Protein AF-A0A847DW32-F1 (afdb_monomer_lite)

Radius of gyration: 27.17 Å; chains: 1; bounding box: 65×36×117 Å

Structure (mmCIF, N/CA/C/O backbone):
data_AF-A0A847DW32-F1
#
_entry.id   AF-A0A847DW32-F1
#
loop_
_atom_site.group_PDB
_atom_site.id
_atom_site.type_symbol
_atom_site.label_atom_id
_atom_site.label_alt_id
_atom_site.label_comp_id
_atom_site.label_asym_id
_atom_site.label_entity_id
_atom_site.label_seq_id
_atom_site.pdbx_PDB_ins_code
_atom_site.Cartn_x
_atom_site.Cartn_y
_atom_site.Cartn_z
_atom_site.occupancy
_atom_site.B_iso_or_equiv
_atom_site.auth_seq_id
_atom_site.auth_comp_id
_atom_site.auth_asym_id
_atom_site.auth_atom_id
_atom_site.pdbx_PDB_model_num
ATOM 1 N N . MET A 1 1 ? -35.081 5.844 69.299 1.00 41.72 1 MET A N 1
ATOM 2 C CA . MET A 1 1 ? -35.587 7.109 68.718 1.00 41.72 1 MET A CA 1
ATOM 3 C C . MET A 1 1 ? -34.880 7.246 67.372 1.00 41.72 1 MET A C 1
ATOM 5 O O . MET A 1 1 ? -33.695 7.508 67.377 1.00 41.72 1 MET A O 1
ATOM 9 N N . LYS A 1 2 ? -35.379 6.613 66.300 1.00 46.06 2 LYS A N 1
ATOM 10 C CA . LYS A 1 2 ? -36.394 7.120 65.349 1.00 46.06 2 LYS A CA 1
ATOM 11 C C . LYS A 1 2 ? -35.970 8.468 64.759 1.00 46.06 2 LYS A C 1
ATOM 13 O O . LYS A 1 2 ? -36.078 9.449 65.488 1.00 46.06 2 LYS A O 1
ATOM 18 N N . SER A 1 3 ? -35.554 8.446 63.485 1.00 43.59 3 SER A N 1
ATOM 19 C CA . SER A 1 3 ? -35.347 9.545 62.507 1.00 43.59 3 SER A CA 1
ATOM 20 C C . SER A 1 3 ? -33.960 9.380 61.848 1.00 43.59 3 SER A C 1
ATOM 22 O O . SER A 1 3 ? -32.977 9.411 62.567 1.00 43.59 3 SER A O 1
ATOM 24 N N . MET A 1 4 ? -33.754 9.167 60.545 1.00 49.00 4 MET A N 1
ATOM 25 C CA . MET A 1 4 ? -34.630 9.228 59.374 1.00 49.00 4 MET A CA 1
ATOM 26 C C . MET A 1 4 ? -34.085 8.323 58.253 1.00 49.00 4 MET A C 1
ATOM 28 O O . MET A 1 4 ? -32.899 8.354 57.939 1.00 49.00 4 MET A O 1
ATOM 32 N N . LEU A 1 5 ? -34.978 7.527 57.666 1.00 49.41 5 LEU A N 1
ATOM 33 C CA . LEU A 1 5 ? -34.872 6.973 56.314 1.00 49.41 5 LEU A CA 1
ATOM 34 C C . LEU A 1 5 ? -35.209 8.061 55.275 1.00 49.41 5 LEU A C 1
ATOM 36 O O . LEU A 1 5 ? -35.828 9.059 55.642 1.00 49.41 5 LEU A O 1
ATOM 40 N N . SER A 1 6 ? -34.952 7.755 53.990 1.00 42.94 6 SER A N 1
ATOM 41 C CA . SER A 1 6 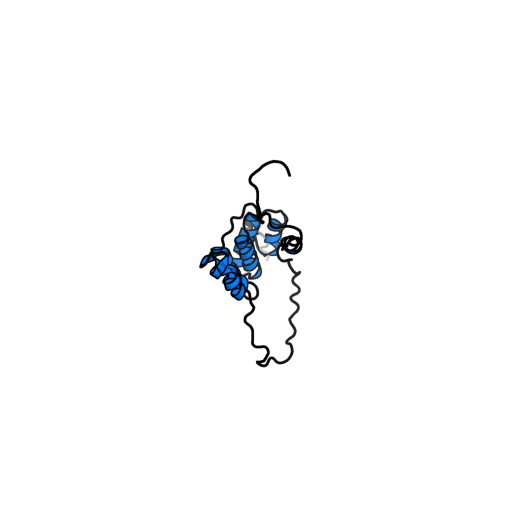? -35.376 8.478 52.765 1.00 42.94 6 SER A CA 1
ATOM 42 C C . SER A 1 6 ? -34.365 9.522 52.267 1.00 42.94 6 SER A C 1
ATOM 44 O O . SER A 1 6 ? -33.865 10.306 53.057 1.00 42.94 6 SER A O 1
ATOM 46 N N . ALA A 1 7 ? -34.017 9.672 50.990 1.00 53.09 7 ALA A N 1
ATOM 47 C CA . ALA A 1 7 ? -34.276 8.972 49.730 1.00 53.09 7 ALA A CA 1
ATOM 48 C C . ALA A 1 7 ? -33.343 9.653 48.698 1.00 53.09 7 ALA A C 1
ATOM 50 O O . ALA A 1 7 ? -33.139 10.861 48.753 1.00 53.09 7 ALA A O 1
ATOM 51 N N . ILE A 1 8 ? -32.575 8.886 47.922 1.00 56.97 8 ILE A N 1
ATOM 52 C CA . ILE A 1 8 ? -32.773 8.687 46.473 1.00 56.97 8 ILE A CA 1
ATOM 53 C C . ILE A 1 8 ? -32.846 9.999 45.676 1.00 56.97 8 ILE A C 1
ATOM 55 O O . ILE A 1 8 ? -33.876 10.654 45.648 1.00 56.97 8 ILE A O 1
ATOM 59 N N . CYS A 1 9 ? -31.752 10.282 44.968 1.00 42.44 9 CYS A N 1
ATOM 60 C CA . CYS A 1 9 ? -31.680 10.867 43.623 1.00 42.44 9 CYS A CA 1
ATOM 61 C C . CYS A 1 9 ? -30.240 10.584 43.161 1.00 42.44 9 CYS A C 1
ATOM 63 O O . CYS A 1 9 ? -29.312 11.309 43.497 1.00 42.44 9 CYS A O 1
ATOM 65 N N . VAL A 1 10 ? -29.935 9.392 42.635 1.00 57.66 10 VAL A N 1
ATOM 66 C CA . VAL A 1 10 ? -29.921 9.153 41.178 1.00 57.66 10 VAL A CA 1
ATOM 67 C C . VAL A 1 10 ? -29.627 10.454 40.425 1.00 57.66 10 VAL A C 1
ATOM 69 O O . VAL A 1 10 ? -30.493 11.032 39.787 1.00 57.66 10 VAL A O 1
ATOM 72 N N . SER A 1 11 ? -28.404 10.952 40.574 1.00 58.94 11 SER A N 1
ATOM 73 C CA . SER A 1 11 ? -27.785 11.861 39.614 1.00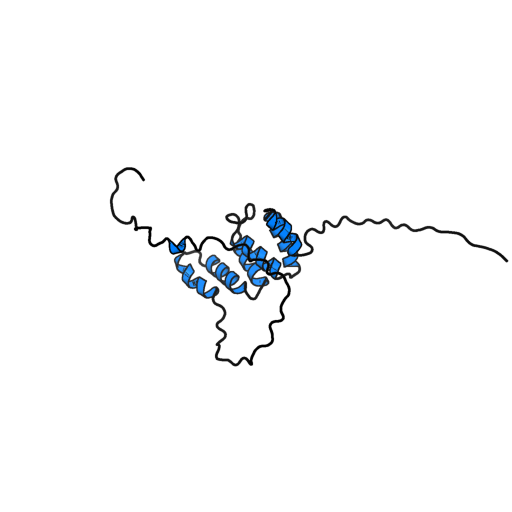 58.94 11 SER A CA 1
ATOM 74 C C . SER A 1 11 ? -27.035 10.942 38.644 1.00 58.94 11 SER A C 1
ATOM 76 O O . SER A 1 11 ? -25.934 10.497 38.943 1.00 58.94 11 SER A O 1
ATOM 78 N N . ALA A 1 12 ? -27.650 10.372 37.602 1.00 56.62 12 ALA A N 1
ATOM 79 C CA . ALA A 1 12 ? -28.307 11.046 36.479 1.00 56.62 12 ALA A CA 1
ATOM 80 C C . ALA A 1 12 ? -27.462 12.188 35.892 1.00 56.62 12 ALA A C 1
ATOM 82 O O . ALA A 1 12 ? -27.992 13.204 35.460 1.00 56.62 12 ALA A O 1
ATOM 83 N N . CYS A 1 13 ? -26.143 11.997 35.815 1.00 49.72 13 CYS A N 1
ATOM 84 C CA . CYS A 1 13 ? -25.370 12.633 34.756 1.00 49.72 13 CYS A CA 1
ATOM 85 C C . CYS A 1 13 ? -25.494 11.755 33.515 1.00 49.72 13 CYS A C 1
ATOM 87 O O . CYS A 1 13 ? -24.904 10.683 33.403 1.00 49.72 13 CYS A O 1
ATOM 89 N N . LEU A 1 14 ? -26.393 12.233 32.664 1.00 58.47 14 LEU A N 1
ATOM 90 C CA . LEU A 1 14 ? -26.775 11.768 31.350 1.00 58.47 14 LEU A CA 1
ATOM 91 C C . LEU A 1 14 ? -25.632 11.075 30.608 1.00 58.47 14 LEU A C 1
ATOM 93 O O . LEU A 1 14 ? -24.572 11.652 30.364 1.00 58.47 14 LEU A O 1
ATOM 97 N N . GLY A 1 15 ? -25.931 9.857 30.164 1.00 56.84 15 GLY A N 1
ATOM 98 C CA . GLY A 1 15 ? -25.246 9.236 29.050 1.00 56.84 15 GLY A CA 1
ATOM 99 C C . GLY A 1 15 ? -25.400 10.104 27.808 1.00 56.84 15 GLY A C 1
ATOM 100 O O . GLY A 1 15 ? -26.351 9.962 27.050 1.00 56.84 15 GLY A O 1
ATOM 101 N N . ALA A 1 16 ? -24.427 10.973 27.570 1.00 53.91 16 ALA A N 1
ATOM 102 C CA . ALA A 1 16 ? -23.982 11.220 26.216 1.00 53.91 16 ALA A CA 1
ATOM 103 C C . ALA A 1 16 ? -23.049 10.057 25.871 1.00 53.91 16 ALA A C 1
ATOM 105 O O . ALA A 1 16 ? -21.826 10.179 25.926 1.00 53.91 16 ALA A O 1
ATOM 106 N N . SER A 1 17 ? -23.628 8.896 25.546 1.00 54.12 17 SER A N 1
ATOM 107 C CA . SER A 1 17 ? -22.946 7.969 24.652 1.00 54.12 17 SER A CA 1
ATOM 108 C C . SER A 1 17 ? -22.823 8.719 23.335 1.00 54.12 17 SER A C 1
ATOM 110 O O . SER A 1 17 ? -23.712 8.661 22.485 1.00 54.12 17 SER A O 1
ATOM 112 N N . VAL A 1 18 ? -21.766 9.528 23.231 1.00 57.12 18 VAL A N 1
ATOM 113 C CA . VAL A 1 18 ? -21.280 10.056 21.967 1.00 57.12 18 VAL A CA 1
ATOM 114 C C . VAL A 1 18 ? -21.263 8.843 21.061 1.00 57.12 18 VAL A C 1
ATOM 116 O O . VAL A 1 18 ? -20.586 7.862 21.375 1.00 57.12 18 VAL A O 1
ATOM 119 N N . GLY A 1 19 ? -22.118 8.861 20.038 1.00 52.22 19 GLY A N 1
ATOM 120 C CA . GLY A 1 19 ? -22.134 7.848 19.004 1.00 52.22 19 GLY A CA 1
ATOM 121 C C . GLY A 1 19 ? -20.752 7.871 18.390 1.00 52.22 19 GLY A C 1
ATOM 122 O O . GLY A 1 19 ? -20.466 8.691 17.522 1.00 52.22 19 GLY A O 1
ATOM 123 N N . ALA A 1 20 ? -19.867 7.039 18.929 1.00 43.28 20 ALA A N 1
ATOM 124 C CA . ALA A 1 20 ? -18.588 6.781 18.341 1.00 43.28 20 ALA A CA 1
ATOM 125 C C . ALA A 1 20 ? -18.947 6.138 17.012 1.00 43.28 20 ALA A C 1
ATOM 127 O O . ALA A 1 20 ? -19.331 4.971 16.955 1.00 43.28 20 ALA A O 1
ATOM 128 N N . ALA A 1 21 ? -18.861 6.921 15.941 1.00 46.19 21 ALA A N 1
ATOM 129 C CA . ALA A 1 21 ? -18.467 6.359 14.676 1.00 46.19 21 ALA A CA 1
ATOM 130 C C . ALA A 1 21 ? -17.130 5.674 14.971 1.00 46.19 21 ALA A C 1
ATOM 132 O O . ALA A 1 21 ? -16.070 6.296 14.934 1.00 46.19 21 ALA A O 1
ATOM 133 N N . THR A 1 22 ? -17.182 4.401 15.363 1.00 55.69 22 THR A N 1
ATOM 134 C CA . THR A 1 22 ? -16.030 3.509 15.434 1.00 55.69 22 THR A CA 1
ATOM 135 C C . THR A 1 22 ? -15.642 3.180 13.997 1.00 55.69 22 THR A C 1
ATOM 137 O O . THR A 1 22 ? -15.616 2.028 13.585 1.00 55.69 22 THR A O 1
ATOM 140 N N . ALA A 1 23 ? -15.429 4.217 13.193 1.00 52.25 23 ALA A N 1
ATOM 141 C CA . ALA A 1 23 ? -14.838 4.115 11.886 1.00 52.25 23 ALA A CA 1
ATOM 142 C C . ALA A 1 23 ? -13.349 3.861 12.146 1.00 52.25 23 ALA A C 1
ATOM 144 O O . ALA A 1 23 ? -12.658 4.706 12.714 1.00 52.25 23 ALA A O 1
ATOM 145 N N . ALA A 1 24 ? -12.901 2.651 11.816 1.00 58.69 24 ALA A N 1
ATOM 146 C CA . ALA A 1 24 ? -11.533 2.157 11.961 1.00 58.69 24 ALA A CA 1
ATOM 147 C C . ALA A 1 24 ? -10.995 2.075 13.404 1.00 58.69 24 ALA A C 1
ATOM 149 O O . ALA A 1 24 ? -10.271 2.951 13.900 1.00 58.69 24 ALA A O 1
ATOM 150 N N . GLN A 1 25 ? -11.288 0.964 14.081 1.00 67.75 25 GLN A N 1
ATOM 151 C CA . GLN A 1 25 ? -10.526 0.541 15.262 1.00 67.75 25 GLN A CA 1
ATOM 152 C C . GLN A 1 25 ? -9.384 -0.406 14.859 1.00 67.75 25 GLN A C 1
ATOM 154 O O . GLN A 1 25 ? -8.331 -0.392 15.496 1.00 67.75 25 GLN A O 1
ATOM 159 N N . SER A 1 26 ? -9.562 -1.172 13.780 1.00 80.19 26 SER A N 1
ATOM 160 C CA . SER A 1 26 ? -8.627 -2.197 13.316 1.00 80.19 26 SER A CA 1
ATOM 161 C C . SER A 1 26 ? -8.514 -2.259 11.787 1.00 80.19 26 SER A C 1
ATOM 163 O O . SER A 1 26 ? -9.363 -1.738 11.065 1.00 80.19 26 SER A O 1
ATOM 165 N N . VAL A 1 27 ? -7.468 -2.930 11.292 1.00 86.25 27 VAL A N 1
ATOM 166 C CA . VAL A 1 27 ? -7.323 -3.275 9.864 1.00 86.25 27 VAL A CA 1
ATOM 167 C C . VAL A 1 27 ? -8.518 -4.089 9.370 1.00 86.25 27 VAL A C 1
ATOM 169 O O . VAL A 1 27 ? -8.983 -3.858 8.260 1.00 86.25 27 VAL A O 1
ATOM 172 N N . ASP A 1 28 ? -9.046 -4.989 10.203 1.00 84.31 28 ASP A N 1
ATOM 173 C CA . ASP A 1 28 ? -10.191 -5.835 9.852 1.00 84.31 28 ASP A CA 1
ATOM 174 C C . ASP A 1 28 ? -11.444 -4.998 9.541 1.00 84.31 28 ASP A C 1
ATOM 176 O O . ASP A 1 28 ? -12.167 -5.307 8.596 1.00 84.31 28 ASP A O 1
ATOM 180 N N . ASP A 1 29 ? -11.668 -3.896 10.268 1.00 81.69 29 ASP A N 1
ATOM 181 C CA . ASP A 1 29 ? -12.790 -2.987 9.995 1.00 81.69 29 ASP A CA 1
ATOM 182 C C . ASP A 1 29 ? -12.631 -2.290 8.637 1.00 81.69 29 ASP A C 1
ATOM 184 O O . ASP A 1 29 ? -13.604 -2.116 7.906 1.00 81.69 29 ASP A O 1
ATOM 188 N N . ALA A 1 30 ? -11.396 -1.917 8.284 1.00 88.00 30 ALA A N 1
ATOM 189 C CA . ALA A 1 30 ? -11.096 -1.266 7.013 1.00 88.00 30 ALA A CA 1
ATOM 190 C C . ALA A 1 30 ? -11.245 -2.214 5.816 1.00 88.00 30 ALA A C 1
ATOM 192 O O . ALA A 1 30 ? -11.624 -1.798 4.718 1.00 88.00 30 ALA A O 1
ATOM 193 N N . MET A 1 31 ? -11.002 -3.506 6.039 1.00 88.50 31 MET A N 1
ATOM 194 C CA . MET A 1 31 ? -11.200 -4.532 5.021 1.00 88.50 31 MET A CA 1
ATOM 195 C C . MET A 1 31 ? -12.673 -4.715 4.654 1.00 88.50 31 MET A C 1
ATOM 197 O O . MET A 1 31 ? -12.958 -5.034 3.508 1.00 88.50 31 MET A O 1
ATOM 201 N N . ALA A 1 32 ? -13.624 -4.420 5.546 1.00 90.44 32 ALA A N 1
ATOM 202 C CA . ALA A 1 32 ? -15.040 -4.459 5.181 1.00 90.44 32 ALA A CA 1
ATOM 203 C C . ALA A 1 32 ? -15.385 -3.436 4.080 1.00 90.44 32 ALA A C 1
ATOM 205 O O . ALA A 1 32 ? -16.151 -3.743 3.169 1.00 90.44 32 ALA A O 1
ATOM 206 N N . ALA A 1 33 ? -14.811 -2.228 4.128 1.00 89.31 33 ALA A N 1
ATOM 207 C CA . ALA A 1 33 ? -14.969 -1.243 3.056 1.00 89.31 33 ALA A CA 1
ATOM 208 C C . ALA A 1 33 ? -14.278 -1.706 1.762 1.00 89.31 33 ALA A C 1
ATOM 210 O O . ALA A 1 33 ? -14.850 -1.583 0.680 1.00 89.31 33 ALA A O 1
ATOM 211 N N . TYR A 1 34 ? -13.091 -2.307 1.890 1.00 90.81 34 TYR A N 1
ATOM 212 C CA . TYR A 1 34 ? -12.337 -2.859 0.764 1.00 90.81 34 TYR A CA 1
ATOM 213 C C . TYR A 1 34 ? -13.113 -3.969 0.039 1.00 90.81 34 TYR A C 1
ATOM 215 O O . TYR A 1 34 ? -13.236 -3.940 -1.183 1.00 90.81 34 TYR A O 1
ATOM 223 N N . ASP A 1 35 ? -13.683 -4.912 0.789 1.00 90.56 35 ASP A N 1
ATOM 224 C CA . ASP A 1 35 ? -14.452 -6.045 0.263 1.00 90.56 35 ASP A CA 1
ATOM 225 C C . ASP A 1 35 ? -15.759 -5.592 -0.404 1.00 90.56 35 ASP A C 1
ATOM 227 O O . ASP A 1 35 ? -16.225 -6.210 -1.360 1.00 90.56 35 ASP A O 1
ATOM 231 N N . ASN A 1 36 ? -16.324 -4.475 0.060 1.00 91.38 36 ASN A N 1
ATOM 232 C CA . ASN A 1 36 ? -17.480 -3.830 -0.563 1.00 91.38 36 ASN A CA 1
ATOM 233 C C . ASN A 1 36 ? -17.118 -3.007 -1.816 1.00 91.38 36 ASN A C 1
ATOM 235 O O . ASN A 1 36 ? -18.011 -2.443 -2.447 1.00 91.38 36 ASN A O 1
ATOM 239 N N . GLY A 1 37 ? -15.833 -2.921 -2.178 1.00 91.00 37 GLY A N 1
ATOM 240 C CA . GLY A 1 37 ? -15.341 -2.146 -3.320 1.00 91.00 37 GLY A CA 1
ATOM 241 C C . GLY A 1 37 ? -15.233 -0.639 -3.069 1.00 91.00 37 GLY A C 1
ATOM 242 O O . GLY A 1 37 ? -14.942 0.112 -3.998 1.00 91.00 37 GLY A O 1
ATOM 243 N N . ASP A 1 38 ? -15.437 -0.177 -1.832 1.00 94.31 38 ASP A N 1
ATOM 244 C CA . ASP A 1 38 ? -15.225 1.220 -1.445 1.00 94.31 38 ASP A CA 1
ATOM 245 C C . ASP A 1 38 ? -13.760 1.427 -1.040 1.00 94.31 38 ASP A C 1
ATOM 247 O O . ASP A 1 38 ? -13.391 1.533 0.135 1.00 94.31 38 ASP A O 1
ATOM 251 N N . TYR A 1 39 ? -12.889 1.433 -2.049 1.00 93.88 39 TYR A N 1
ATOM 252 C CA . TYR A 1 39 ? -11.444 1.534 -1.855 1.00 93.88 39 TYR A CA 1
ATOM 253 C C . TYR A 1 39 ? -11.018 2.880 -1.265 1.00 93.88 39 TYR A C 1
ATOM 255 O O . TYR A 1 39 ? -10.040 2.938 -0.519 1.00 93.88 39 TYR A O 1
ATOM 263 N N . SER A 1 40 ? -11.750 3.956 -1.562 1.00 93.94 40 SER A N 1
ATOM 264 C CA . SER A 1 40 ? -11.484 5.282 -1.003 1.00 93.94 40 SER A CA 1
ATOM 265 C C . SER A 1 40 ? -11.746 5.303 0.503 1.00 93.94 40 SER A C 1
ATOM 267 O O . SER A 1 40 ? -10.888 5.763 1.259 1.00 93.94 40 SER A O 1
ATOM 269 N N . ALA A 1 41 ? -12.876 4.752 0.962 1.00 93.12 41 ALA A N 1
ATOM 270 C CA . ALA A 1 41 ? -13.142 4.620 2.392 1.00 93.12 41 ALA A CA 1
ATOM 271 C C . ALA A 1 41 ? -12.155 3.654 3.065 1.00 93.12 41 ALA A C 1
ATOM 273 O O . ALA A 1 41 ? -11.642 3.954 4.146 1.00 93.12 41 ALA A O 1
ATOM 274 N N . ALA A 1 42 ? -11.833 2.533 2.413 1.00 94.56 42 ALA A N 1
ATOM 275 C CA . ALA A 1 42 ? -10.880 1.559 2.935 1.00 94.56 42 ALA A CA 1
ATOM 276 C C . ALA A 1 42 ? -9.490 2.169 3.151 1.00 94.56 42 ALA A C 1
ATOM 278 O O . ALA A 1 42 ? -8.902 1.998 4.219 1.00 94.56 42 ALA A O 1
ATOM 279 N N . VAL A 1 43 ? -8.961 2.913 2.172 1.00 95.06 43 VAL A N 1
ATOM 280 C CA . VAL A 1 43 ? -7.616 3.495 2.284 1.00 95.06 43 VAL A CA 1
ATOM 281 C C . VAL A 1 43 ? -7.548 4.535 3.399 1.00 95.06 43 VAL A C 1
ATOM 283 O O . VAL A 1 43 ? -6.544 4.592 4.104 1.00 95.06 43 VAL A O 1
ATOM 286 N N . GLU A 1 44 ? -8.612 5.311 3.614 1.00 94.12 44 GLU A N 1
ATOM 287 C CA . GLU A 1 44 ? -8.664 6.300 4.693 1.00 94.12 44 GLU A CA 1
ATOM 288 C C . GLU A 1 44 ? -8.657 5.623 6.069 1.00 94.12 44 GLU A C 1
ATOM 290 O O . GLU A 1 44 ? -7.887 5.982 6.962 1.00 94.12 44 GLU A O 1
ATOM 295 N N . GLN A 1 45 ? -9.453 4.567 6.223 1.00 94.31 45 GLN A N 1
ATOM 296 C CA . GLN A 1 45 ? -9.493 3.772 7.447 1.00 94.31 45 GLN A CA 1
ATOM 297 C C . GLN A 1 45 ? -8.154 3.069 7.721 1.00 94.31 45 GLN A C 1
ATOM 299 O O . GLN A 1 45 ? -7.661 3.078 8.854 1.00 94.31 45 GLN A O 1
ATOM 304 N N . LEU A 1 46 ? -7.522 2.518 6.681 1.00 95.00 46 LEU A N 1
ATOM 305 C CA . LEU A 1 46 ? -6.189 1.928 6.774 1.00 95.00 46 LEU A CA 1
ATOM 306 C C . LEU A 1 46 ? -5.124 2.977 7.114 1.00 95.00 46 LEU A C 1
ATOM 308 O O . LEU A 1 46 ? -4.227 2.686 7.902 1.00 95.00 46 LEU A O 1
ATOM 312 N N . ARG A 1 47 ? -5.215 4.204 6.589 1.00 94.69 47 ARG A N 1
ATOM 313 C CA . ARG A 1 47 ? -4.293 5.295 6.944 1.00 94.69 47 ARG A CA 1
ATOM 314 C C . ARG A 1 47 ? -4.362 5.630 8.423 1.00 94.69 47 ARG A C 1
ATOM 316 O O . ARG A 1 47 ? -3.321 5.680 9.068 1.00 94.69 47 ARG A O 1
ATOM 323 N N . ILE A 1 48 ? -5.562 5.758 8.983 1.00 93.75 48 ILE A N 1
ATOM 324 C CA . ILE A 1 48 ? -5.742 6.003 10.421 1.00 93.75 48 ILE A CA 1
ATOM 325 C C . ILE A 1 48 ? -5.093 4.882 11.250 1.00 93.75 48 ILE A C 1
ATOM 327 O O . ILE A 1 48 ? -4.413 5.147 12.242 1.00 93.75 48 ILE A O 1
ATOM 331 N N . ALA A 1 49 ? -5.266 3.619 10.849 1.00 91.75 49 ALA A N 1
ATOM 332 C CA . ALA A 1 49 ? -4.619 2.491 11.520 1.00 91.75 49 ALA A CA 1
ATOM 333 C C . ALA A 1 49 ? -3.082 2.523 11.371 1.00 91.75 49 ALA A C 1
ATOM 335 O O . ALA A 1 49 ? -2.358 2.278 12.339 1.00 91.75 49 ALA A O 1
ATOM 336 N N . ALA A 1 50 ? -2.575 2.889 10.193 1.00 93.69 50 ALA A N 1
ATOM 337 C CA . ALA A 1 50 ? -1.148 3.021 9.915 1.00 93.69 50 ALA A CA 1
ATOM 338 C C . ALA A 1 50 ? -0.495 4.141 10.741 1.00 93.69 50 ALA A C 1
ATOM 340 O O . ALA A 1 50 ? 0.590 3.955 11.291 1.00 93.69 50 ALA A O 1
ATOM 341 N N . GLU A 1 51 ? -1.177 5.276 10.895 1.00 92.94 51 GLU A N 1
ATOM 342 C CA . GLU A 1 51 ? -0.751 6.406 11.731 1.00 92.94 51 GLU A CA 1
ATOM 343 C C . GLU A 1 51 ? -0.680 6.034 13.220 1.00 92.94 51 GLU A C 1
ATOM 345 O O . GLU A 1 51 ? 0.166 6.549 13.950 1.00 92.94 51 GLU A O 1
ATOM 350 N N . ARG A 1 52 ? -1.497 5.072 13.670 1.00 91.50 52 ARG A N 1
ATOM 351 C CA . ARG A 1 52 ? -1.410 4.475 15.018 1.00 91.50 52 ARG A CA 1
ATOM 352 C C . ARG A 1 52 ? -0.276 3.450 15.162 1.00 91.50 52 ARG A C 1
ATOM 354 O O . ARG A 1 52 ? -0.097 2.886 16.240 1.00 91.50 52 ARG A O 1
ATOM 361 N N . GLY A 1 53 ? 0.499 3.216 14.104 1.00 89.25 53 GLY A N 1
ATOM 362 C CA . GLY A 1 53 ? 1.653 2.319 14.097 1.00 89.25 53 GLY A CA 1
ATOM 363 C C . GLY A 1 53 ? 1.356 0.898 13.618 1.00 89.25 53 GLY A C 1
ATOM 364 O O . GLY A 1 53 ? 2.227 0.031 13.744 1.00 89.25 53 GLY A O 1
ATOM 365 N N . ASP A 1 54 ? 0.168 0.634 13.064 1.00 92.69 54 ASP A N 1
ATOM 366 C CA . ASP A 1 54 ? -0.118 -0.663 12.457 1.00 92.69 54 ASP A CA 1
ATOM 367 C C . ASP A 1 54 ? 0.676 -0.825 11.150 1.00 92.69 54 ASP A C 1
ATOM 369 O O . ASP A 1 54 ? 0.409 -0.201 10.119 1.00 92.69 54 ASP A O 1
ATOM 373 N N . LYS A 1 55 ? 1.693 -1.688 11.201 1.00 92.44 55 LYS A N 1
ATOM 374 C CA . LYS A 1 55 ? 2.581 -1.958 10.064 1.00 92.44 55 LYS A CA 1
ATOM 375 C C . LYS A 1 55 ? 1.863 -2.638 8.904 1.00 92.44 55 LYS A C 1
ATOM 377 O O . LYS A 1 55 ? 2.255 -2.428 7.760 1.00 92.44 55 LYS A O 1
ATOM 382 N N . GLN A 1 56 ? 0.841 -3.440 9.188 1.00 91.00 56 GLN A N 1
ATOM 383 C CA . GLN A 1 56 ? 0.054 -4.116 8.165 1.00 91.00 56 GLN A CA 1
ATOM 384 C C . GLN A 1 56 ? -0.829 -3.106 7.432 1.00 91.00 56 GLN A C 1
ATOM 386 O O . GLN A 1 56 ? -0.862 -3.098 6.204 1.00 91.00 56 GLN A O 1
ATOM 391 N N . ALA A 1 57 ? -1.457 -2.190 8.169 1.00 94.38 57 ALA A N 1
ATOM 392 C CA . ALA A 1 57 ? -2.206 -1.090 7.576 1.00 94.38 57 ALA A CA 1
ATOM 393 C C . ALA A 1 57 ? -1.312 -0.218 6.680 1.00 94.38 57 ALA A C 1
ATOM 395 O O . ALA A 1 57 ? -1.651 0.044 5.528 1.00 94.38 57 ALA A O 1
ATOM 396 N N . ALA A 1 58 ? -0.125 0.154 7.171 1.00 95.62 58 ALA A N 1
ATOM 397 C CA . ALA A 1 58 ? 0.847 0.921 6.395 1.00 95.62 58 ALA A CA 1
ATOM 398 C C . ALA A 1 58 ? 1.268 0.200 5.104 1.00 95.62 58 ALA A C 1
ATOM 400 O O . ALA A 1 58 ? 1.392 0.822 4.053 1.00 95.62 58 ALA A O 1
ATOM 401 N N . GLN A 1 59 ? 1.462 -1.119 5.158 1.00 95.69 59 GLN A N 1
ATOM 402 C CA . GLN A 1 59 ? 1.787 -1.912 3.975 1.00 95.69 59 GLN A CA 1
ATOM 403 C C . GLN A 1 59 ? 0.659 -1.853 2.935 1.00 95.69 59 GLN A C 1
ATOM 405 O O . GLN A 1 59 ? 0.928 -1.606 1.760 1.00 95.69 59 GLN A O 1
ATOM 410 N N . LEU A 1 60 ? -0.593 -2.038 3.366 1.00 94.62 60 LEU A N 1
ATOM 411 C CA . LEU A 1 60 ? -1.759 -2.018 2.481 1.00 94.62 60 LEU A CA 1
ATOM 412 C C . LEU A 1 60 ? -1.954 -0.649 1.824 1.00 94.62 60 LEU A C 1
ATOM 414 O O . LEU A 1 60 ? -2.078 -0.583 0.604 1.00 94.62 60 LEU A O 1
ATOM 418 N N . VAL A 1 61 ? -1.890 0.442 2.595 1.00 96.00 61 VAL A N 1
ATOM 419 C CA . VAL A 1 61 ? -1.940 1.815 2.055 1.00 96.00 61 VAL A CA 1
ATOM 420 C C . VAL A 1 61 ? -0.841 2.025 1.015 1.00 96.00 61 VAL A C 1
ATOM 422 O O . VAL A 1 61 ? -1.084 2.572 -0.060 1.00 96.00 61 VAL A O 1
ATOM 425 N N . GLY A 1 62 ? 0.369 1.550 1.316 1.00 96.25 62 GLY A N 1
ATOM 426 C CA . GLY A 1 62 ? 1.508 1.629 0.417 1.00 96.25 62 GLY A CA 1
ATOM 427 C C . GLY A 1 62 ? 1.260 0.959 -0.936 1.00 96.25 62 GLY A C 1
ATOM 428 O O . GLY A 1 62 ? 1.514 1.566 -1.974 1.00 96.25 62 GLY A O 1
ATOM 429 N N . PHE A 1 63 ? 0.719 -0.260 -0.941 1.00 94.75 63 PHE A N 1
ATOM 430 C CA . PHE A 1 63 ? 0.380 -0.966 -2.179 1.00 94.75 63 PHE A CA 1
ATOM 431 C C . PHE A 1 63 ? -0.816 -0.357 -2.911 1.00 94.75 63 PHE A C 1
ATOM 433 O O . PHE A 1 63 ? -0.783 -0.260 -4.137 1.00 94.75 63 PHE A O 1
ATOM 440 N N . ILE A 1 64 ? -1.838 0.104 -2.184 1.00 95.12 64 ILE A N 1
ATOM 441 C CA . ILE A 1 64 ? -2.996 0.770 -2.787 1.00 95.12 64 ILE A CA 1
ATOM 442 C C . ILE A 1 64 ? -2.550 2.021 -3.549 1.00 95.12 64 ILE A C 1
ATOM 444 O O . ILE A 1 64 ? -2.904 2.178 -4.715 1.00 95.12 64 ILE A O 1
ATOM 448 N N . TYR A 1 65 ? -1.698 2.863 -2.957 1.00 96.69 65 TYR A N 1
ATOM 449 C CA . TYR A 1 65 ? -1.150 4.026 -3.660 1.00 96.69 65 TYR A CA 1
ATOM 450 C C . TYR A 1 65 ? -0.145 3.671 -4.760 1.00 96.69 65 TYR A C 1
ATOM 452 O O . TYR A 1 65 ? -0.016 4.440 -5.711 1.00 96.69 65 TYR A O 1
ATOM 460 N N . ALA A 1 66 ? 0.583 2.554 -4.654 1.00 94.69 66 ALA A N 1
ATOM 461 C CA . ALA A 1 66 ? 1.518 2.130 -5.699 1.00 94.69 66 ALA A CA 1
ATOM 462 C C . ALA A 1 66 ? 0.790 1.749 -6.994 1.00 94.69 66 ALA A C 1
ATOM 464 O O . ALA A 1 66 ? 1.295 2.020 -8.081 1.00 94.69 66 ALA A O 1
ATOM 465 N N . ILE A 1 67 ? -0.381 1.121 -6.862 1.00 93.00 67 ILE A N 1
ATOM 466 C CA . ILE A 1 67 ? -1.171 0.624 -7.988 1.00 93.00 67 ILE A CA 1
ATOM 467 C C . ILE A 1 67 ? -2.175 1.685 -8.465 1.00 93.00 67 ILE A C 1
ATOM 469 O O . ILE A 1 67 ? -2.228 1.995 -9.653 1.00 93.00 67 ILE A O 1
ATOM 473 N N . GLY A 1 68 ? -2.936 2.278 -7.541 1.00 93.31 68 GLY A N 1
ATOM 474 C CA . GLY A 1 68 ? -3.928 3.316 -7.823 1.00 93.31 68 GLY A CA 1
ATOM 475 C C . GLY A 1 68 ? -5.130 2.850 -8.654 1.00 93.31 68 GLY A C 1
ATOM 476 O O . GLY A 1 68 ? -5.493 1.673 -8.667 1.00 93.31 68 GLY A O 1
ATOM 477 N N . GLU A 1 69 ? -5.724 3.805 -9.372 1.00 92.00 69 GLU A N 1
ATOM 478 C CA . GLU A 1 69 ? -6.979 3.695 -10.125 1.00 92.00 69 GLU A CA 1
ATOM 479 C C . GLU A 1 69 ? -7.147 2.454 -11.017 1.00 92.00 69 GLU A C 1
ATOM 481 O O . GLU A 1 69 ? -8.241 1.887 -10.980 1.00 92.00 69 GLU A O 1
ATOM 486 N N . PRO A 1 70 ? -6.137 1.970 -11.777 1.00 90.12 70 PRO A N 1
ATOM 487 C CA . PRO A 1 70 ? -6.325 0.797 -12.637 1.00 90.12 70 PRO A CA 1
ATOM 488 C C . PRO A 1 70 ? -6.747 -0.474 -11.883 1.00 90.12 70 PRO A C 1
ATOM 490 O O . PRO A 1 70 ? -7.282 -1.391 -12.500 1.00 90.12 70 PRO A O 1
ATOM 493 N N . THR A 1 71 ? -6.530 -0.544 -10.567 1.00 89.81 71 THR A N 1
ATOM 494 C CA . THR A 1 71 ? -7.006 -1.650 -9.715 1.00 89.81 71 THR A CA 1
ATOM 495 C C . THR A 1 71 ? -7.947 -1.176 -8.613 1.00 89.81 71 THR A C 1
ATOM 497 O O . THR A 1 71 ? -8.816 -1.933 -8.193 1.00 89.81 71 THR A O 1
ATOM 500 N N . TYR A 1 72 ? -7.814 0.075 -8.172 1.00 93.00 72 TYR A N 1
ATOM 501 C CA . TYR A 1 72 ? -8.607 0.672 -7.100 1.00 93.00 72 TYR A CA 1
ATOM 502 C C . TYR A 1 72 ? -9.374 1.896 -7.616 1.00 93.00 72 TYR A C 1
ATOM 504 O O . TYR A 1 72 ? -8.923 3.029 -7.413 1.00 93.00 72 TYR A O 1
ATOM 512 N N . PRO A 1 73 ? -10.524 1.702 -8.291 1.00 92.31 73 PRO A N 1
ATOM 513 C CA . PRO A 1 73 ? -11.363 2.797 -8.762 1.00 92.31 73 PRO A CA 1
ATOM 514 C C . PRO A 1 73 ? -11.613 3.837 -7.665 1.00 92.31 73 PRO A C 1
ATOM 516 O O . PRO A 1 73 ? -11.970 3.493 -6.541 1.00 92.31 73 PRO A O 1
ATOM 519 N N . GLY A 1 74 ? -11.406 5.116 -7.989 1.00 91.19 74 GLY A N 1
ATOM 520 C CA . GLY A 1 74 ? -11.573 6.220 -7.036 1.00 91.19 74 GLY A CA 1
ATOM 521 C C . GLY A 1 74 ? -10.360 6.506 -6.141 1.00 91.19 74 GLY A C 1
ATOM 522 O O . GLY A 1 74 ? -10.393 7.468 -5.372 1.00 91.19 74 GLY A O 1
ATOM 523 N N . VAL A 1 75 ? -9.267 5.742 -6.255 1.00 95.25 75 VAL A N 1
ATOM 524 C CA . VAL A 1 75 ? -8.007 6.016 -5.549 1.00 95.25 75 VAL A CA 1
ATOM 525 C C . VAL A 1 75 ? -6.903 6.339 -6.548 1.00 95.25 75 VAL A C 1
ATOM 527 O O . VAL A 1 75 ? -6.371 5.464 -7.222 1.00 95.25 75 VAL A O 1
ATOM 530 N N . GLN A 1 76 ? -6.505 7.608 -6.627 1.00 95.25 76 GLN A N 1
ATOM 531 C CA . GLN A 1 76 ? -5.386 8.004 -7.481 1.00 95.25 76 GLN A CA 1
ATOM 532 C C . GLN A 1 76 ? -4.065 7.450 -6.937 1.00 95.25 76 GLN A C 1
ATOM 534 O O . GLN A 1 76 ? -3.761 7.572 -5.747 1.00 95.25 76 GLN A O 1
ATOM 539 N N . GLY A 1 77 ? -3.268 6.854 -7.824 1.00 93.94 77 GLY A N 1
ATOM 540 C CA . GLY A 1 77 ? -1.942 6.357 -7.477 1.00 93.94 77 GLY A CA 1
ATOM 541 C C . GLY A 1 77 ? -1.005 7.497 -7.074 1.00 93.94 77 GLY A C 1
ATOM 542 O O . GLY A 1 77 ? -1.025 8.581 -7.656 1.00 93.94 77 GLY A O 1
ATOM 543 N N . ASN A 1 78 ? -0.158 7.249 -6.080 1.00 96.81 78 ASN A N 1
ATOM 544 C CA . ASN A 1 78 ? 0.864 8.185 -5.636 1.00 96.81 78 ASN A CA 1
ATOM 545 C C . ASN A 1 78 ? 2.112 7.416 -5.201 1.00 96.81 78 ASN A C 1
ATOM 547 O O . ASN A 1 78 ? 2.232 6.974 -4.060 1.00 96.81 78 ASN A O 1
ATOM 551 N N . ALA A 1 79 ? 3.069 7.288 -6.116 1.00 95.25 79 ALA A N 1
ATOM 552 C CA . ALA A 1 79 ? 4.304 6.548 -5.880 1.00 95.25 79 ALA A CA 1
ATOM 553 C C . ALA A 1 79 ? 5.153 7.121 -4.723 1.00 95.25 79 ALA A C 1
ATOM 555 O O . ALA A 1 79 ? 5.847 6.370 -4.037 1.00 95.25 79 ALA A O 1
ATOM 556 N N . VAL A 1 80 ? 5.083 8.431 -4.455 1.00 96.75 80 VAL A N 1
ATOM 557 C CA . VAL A 1 80 ? 5.814 9.052 -3.338 1.00 96.75 80 VAL A CA 1
ATOM 558 C C . VAL A 1 80 ? 5.218 8.615 -2.001 1.00 96.75 80 VAL A C 1
ATOM 560 O O . VAL A 1 80 ? 5.951 8.194 -1.107 1.00 96.75 80 VAL A O 1
ATOM 563 N N . GLU A 1 81 ? 3.895 8.681 -1.865 1.00 96.38 81 GLU A N 1
ATOM 564 C CA . GLU A 1 81 ? 3.198 8.200 -0.667 1.00 96.38 81 GLU A CA 1
ATOM 565 C C . GLU A 1 81 ? 3.336 6.684 -0.515 1.00 96.38 81 GLU A C 1
ATOM 567 O O . GLU A 1 81 ? 3.650 6.202 0.572 1.00 96.38 81 GLU A O 1
ATOM 572 N N . ALA A 1 82 ? 3.218 5.933 -1.610 1.00 97.19 82 ALA A N 1
ATOM 573 C CA . ALA A 1 82 ? 3.423 4.491 -1.624 1.00 97.19 82 ALA A CA 1
ATOM 574 C C . ALA A 1 82 ? 4.778 4.096 -1.021 1.00 97.19 82 ALA A C 1
ATOM 576 O O . ALA A 1 82 ? 4.845 3.276 -0.104 1.00 97.19 82 ALA A O 1
ATOM 577 N N . ALA A 1 83 ? 5.864 4.726 -1.482 1.00 96.12 83 ALA A N 1
ATOM 578 C CA . ALA A 1 83 ? 7.203 4.467 -0.967 1.00 96.12 83 ALA A CA 1
ATOM 579 C C . ALA A 1 83 ? 7.334 4.786 0.530 1.00 96.12 8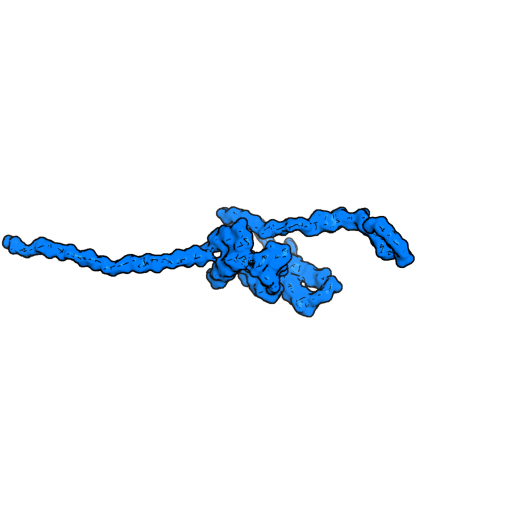3 ALA A C 1
ATOM 581 O O . ALA A 1 83 ? 7.968 4.021 1.260 1.00 96.12 83 ALA A O 1
ATOM 582 N N . LYS A 1 84 ? 6.725 5.882 1.006 1.00 96.50 84 LYS A N 1
ATOM 583 C CA . LYS A 1 84 ? 6.733 6.248 2.432 1.00 96.50 84 LYS A CA 1
ATOM 584 C C . LYS A 1 84 ? 6.032 5.190 3.280 1.00 96.50 84 LYS A C 1
ATOM 586 O O . LYS A 1 84 ? 6.623 4.688 4.236 1.00 96.50 84 LYS A O 1
ATOM 591 N N . TRP A 1 85 ? 4.809 4.818 2.909 1.00 97.06 85 TRP A N 1
ATOM 592 C CA . TRP A 1 85 ? 3.999 3.850 3.650 1.00 97.06 85 TRP A CA 1
ATOM 593 C C . TRP A 1 85 ? 4.624 2.446 3.652 1.00 97.06 85 TRP A C 1
ATOM 595 O O . TRP A 1 85 ? 4.737 1.800 4.699 1.00 97.06 85 TRP A O 1
ATOM 605 N N . LEU A 1 86 ? 5.171 2.011 2.514 1.00 95.81 86 LEU A N 1
ATOM 606 C CA . LEU A 1 86 ? 5.923 0.758 2.428 1.00 95.81 86 LEU A CA 1
ATOM 607 C C . LEU A 1 86 ? 7.206 0.802 3.271 1.00 95.81 86 LEU A C 1
ATOM 609 O O . LEU A 1 86 ? 7.534 -0.183 3.934 1.00 95.81 86 LEU A O 1
ATOM 613 N N . ALA A 1 87 ? 7.913 1.933 3.326 1.00 94.12 87 ALA A N 1
ATOM 614 C CA . ALA A 1 87 ? 9.108 2.061 4.155 1.00 94.12 87 ALA A CA 1
ATOM 615 C C . ALA A 1 87 ? 8.796 1.935 5.657 1.00 94.12 87 ALA A C 1
ATOM 617 O O . ALA A 1 87 ? 9.515 1.218 6.362 1.00 94.12 87 ALA A O 1
ATOM 618 N N . VAL A 1 88 ? 7.722 2.576 6.143 1.00 94.81 88 VAL A N 1
ATOM 619 C CA . VAL A 1 88 ? 7.341 2.522 7.569 1.00 94.81 88 VAL A CA 1
ATOM 620 C C . VAL A 1 88 ? 6.754 1.168 7.978 1.00 94.81 88 VAL A C 1
ATOM 622 O O . VAL A 1 88 ? 6.943 0.750 9.121 1.00 94.81 88 VAL A O 1
ATOM 625 N N . SER A 1 89 ? 6.129 0.430 7.051 1.00 92.88 89 SER A N 1
ATOM 626 C CA . SER A 1 89 ? 5.657 -0.938 7.324 1.00 92.88 89 SER A CA 1
ATOM 627 C C . SER A 1 89 ? 6.805 -1.911 7.649 1.00 92.88 89 SER A C 1
ATOM 629 O O . SER A 1 89 ? 6.670 -2.794 8.498 1.00 92.88 89 SER A O 1
ATOM 631 N N . GLY A 1 90 ? 7.992 -1.686 7.072 1.00 89.00 90 GLY A N 1
ATOM 632 C CA . GLY A 1 90 ? 9.225 -2.391 7.418 1.00 89.00 90 GLY A CA 1
ATOM 633 C C . GLY A 1 90 ? 9.458 -3.688 6.635 1.00 89.00 90 GLY A C 1
ATOM 634 O O . GLY A 1 90 ? 9.017 -3.828 5.502 1.00 89.00 90 GLY A O 1
ATOM 635 N N . GLY A 1 91 ? 10.249 -4.591 7.234 1.00 83.44 91 GLY A N 1
ATOM 636 C CA . GLY A 1 91 ? 10.600 -5.942 6.762 1.00 83.44 91 GLY A CA 1
ATOM 637 C C . GLY A 1 91 ? 10.472 -6.194 5.259 1.00 83.44 91 GLY A C 1
ATOM 638 O O . GLY A 1 91 ? 11.360 -5.830 4.489 1.00 83.44 91 GLY A O 1
ATOM 639 N N . GLU A 1 92 ? 9.360 -6.832 4.908 1.00 83.69 92 GLU A N 1
ATOM 640 C CA . GLU A 1 92 ? 9.018 -7.366 3.587 1.00 83.69 92 GLU A CA 1
ATOM 641 C C . GLU A 1 92 ? 8.701 -6.285 2.544 1.00 83.69 92 GLU A C 1
ATOM 643 O O . GLU A 1 92 ? 8.902 -6.502 1.355 1.00 83.69 92 GLU A O 1
ATOM 648 N N . SER A 1 93 ? 8.272 -5.097 2.971 1.00 91.06 93 SER A N 1
ATOM 649 C CA . SER A 1 93 ? 7.881 -3.994 2.080 1.00 91.06 93 SER A CA 1
ATOM 650 C C . SER A 1 93 ? 9.031 -3.051 1.736 1.00 91.06 93 SER A C 1
ATOM 652 O O . SER A 1 93 ? 8.966 -2.305 0.759 1.00 91.06 93 SER A O 1
ATOM 654 N N . ARG A 1 94 ? 10.109 -3.055 2.532 1.00 89.88 94 ARG A N 1
ATOM 655 C CA . ARG A 1 94 ? 11.282 -2.194 2.300 1.00 89.88 94 ARG A CA 1
ATOM 656 C C . ARG A 1 94 ? 11.906 -2.357 0.908 1.00 89.88 94 ARG A C 1
ATOM 658 O O . ARG A 1 94 ? 12.271 -1.332 0.332 1.00 89.88 94 ARG A O 1
ATOM 665 N N . PRO A 1 95 ? 12.046 -3.571 0.345 1.00 92.00 95 PRO A N 1
ATOM 666 C CA . PRO A 1 95 ? 12.554 -3.732 -1.014 1.00 92.00 95 PRO A CA 1
ATOM 667 C C . PRO A 1 95 ? 11.649 -3.060 -2.061 1.00 92.00 95 PRO A C 1
ATOM 669 O O . PRO A 1 95 ? 12.150 -2.356 -2.936 1.00 92.00 95 PRO A O 1
ATOM 672 N N . ALA A 1 96 ? 10.322 -3.164 -1.913 1.00 90.94 96 ALA A N 1
ATOM 673 C CA . ALA A 1 96 ? 9.361 -2.469 -2.774 1.00 90.94 96 ALA A CA 1
ATOM 674 C C . ALA A 1 96 ? 9.463 -0.938 -2.637 1.00 90.94 96 ALA A C 1
ATOM 676 O O . ALA A 1 96 ? 9.526 -0.233 -3.640 1.00 90.94 96 ALA A O 1
ATOM 677 N N . ALA A 1 97 ? 9.586 -0.414 -1.412 1.00 93.06 97 ALA A N 1
ATOM 678 C CA . ALA A 1 97 ? 9.808 1.017 -1.190 1.00 93.06 97 ALA A CA 1
ATOM 679 C C . ALA A 1 97 ? 11.080 1.519 -1.897 1.00 93.06 97 ALA A C 1
ATOM 681 O O . ALA A 1 97 ? 11.060 2.548 -2.570 1.00 93.06 97 ALA A O 1
ATOM 682 N N . ARG A 1 98 ? 12.191 0.775 -1.788 1.00 92.81 98 ARG A N 1
ATOM 683 C CA . ARG A 1 98 ? 13.462 1.123 -2.447 1.00 92.81 98 ARG A CA 1
ATOM 684 C C . ARG A 1 98 ? 13.352 1.075 -3.968 1.00 92.81 98 ARG A C 1
ATOM 686 O O . ARG A 1 98 ? 13.913 1.943 -4.634 1.00 92.81 98 ARG A O 1
ATOM 693 N N . PHE A 1 99 ? 12.637 0.089 -4.503 1.00 93.06 99 PHE A N 1
ATOM 694 C CA . PHE A 1 99 ? 12.356 -0.004 -5.932 1.00 93.06 99 PHE A CA 1
ATOM 695 C C . PHE A 1 99 ? 11.581 1.221 -6.428 1.00 93.06 99 PHE A C 1
ATOM 697 O O . PHE A 1 99 ? 12.018 1.873 -7.374 1.00 93.06 99 PHE A O 1
ATOM 704 N N . ILE A 1 100 ? 10.493 1.590 -5.744 1.00 93.75 100 ILE A N 1
ATOM 705 C CA . ILE A 1 100 ? 9.672 2.749 -6.117 1.00 93.75 100 ILE A CA 1
ATOM 706 C C . ILE A 1 100 ? 10.499 4.037 -6.064 1.00 93.75 100 ILE A C 1
ATOM 708 O O . ILE A 1 100 ? 10.467 4.817 -7.010 1.00 93.75 100 ILE A O 1
ATOM 712 N N . VAL A 1 101 ? 11.302 4.247 -5.016 1.00 94.69 101 VAL A N 1
ATOM 713 C CA . VAL A 1 101 ? 12.202 5.415 -4.930 1.00 94.69 101 VAL A CA 1
ATOM 714 C C . VAL A 1 101 ? 13.215 5.437 -6.080 1.00 94.69 101 VAL A C 1
ATOM 716 O O . VAL A 1 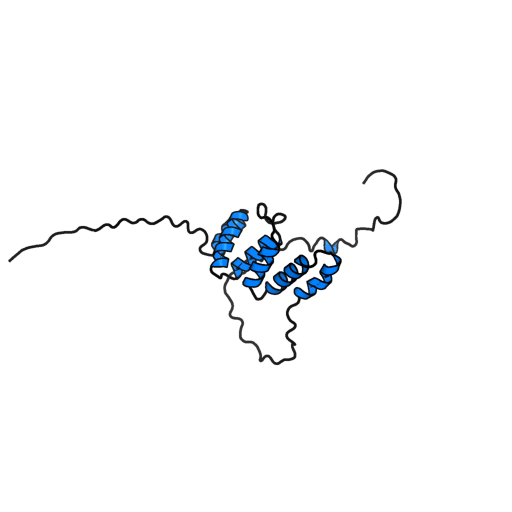101 ? 13.491 6.500 -6.631 1.00 94.69 101 VAL A O 1
ATOM 719 N N . CYS A 1 102 ? 13.753 4.280 -6.474 1.00 94.19 102 CYS A N 1
ATOM 720 C CA . CYS A 1 102 ? 14.668 4.179 -7.612 1.00 94.19 102 CYS A CA 1
ATOM 721 C C . CYS A 1 102 ? 13.989 4.584 -8.928 1.00 94.19 102 CYS A C 1
ATOM 723 O O . CYS A 1 102 ? 14.541 5.407 -9.658 1.00 94.19 102 CYS A O 1
ATOM 725 N N . MET A 1 103 ? 12.784 4.068 -9.186 1.00 93.75 103 MET A N 1
ATOM 726 C CA . MET A 1 103 ? 11.992 4.387 -10.381 1.00 93.75 103 MET A CA 1
ATOM 727 C C . MET A 1 103 ? 11.515 5.845 -10.404 1.00 93.75 103 MET A C 1
ATOM 729 O O . MET A 1 103 ? 11.474 6.460 -11.462 1.00 93.75 103 MET A O 1
ATOM 733 N N . LEU A 1 104 ? 11.214 6.436 -9.244 1.00 92.94 104 LEU A N 1
ATOM 734 C CA . LEU A 1 104 ? 10.889 7.862 -9.132 1.00 92.94 104 LEU A CA 1
ATOM 735 C C . LEU A 1 104 ? 12.071 8.759 -9.519 1.00 92.94 104 LEU A C 1
ATOM 737 O O . LEU A 1 104 ? 11.877 9.801 -10.137 1.00 92.94 104 LEU A O 1
ATOM 741 N N . ALA A 1 105 ? 13.294 8.362 -9.158 1.00 93.38 105 ALA A N 1
ATOM 742 C CA . ALA A 1 105 ? 14.503 9.096 -9.521 1.00 93.38 105 ALA A CA 1
ATOM 743 C C . ALA A 1 105 ? 14.919 8.871 -10.985 1.00 93.38 105 ALA A C 1
ATOM 745 O O . ALA A 1 105 ? 15.609 9.712 -11.561 1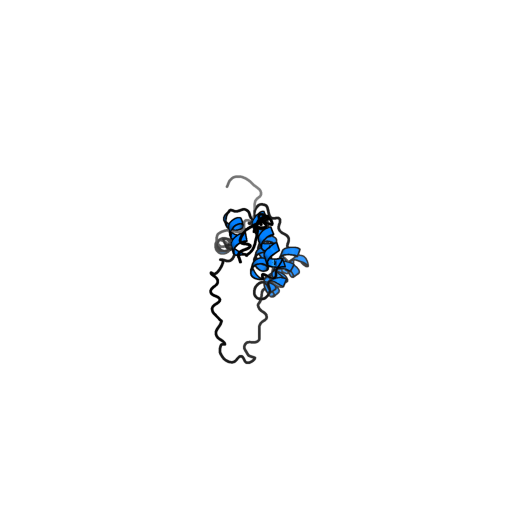.00 93.38 105 ALA A O 1
ATOM 746 N N . ARG A 1 106 ? 14.543 7.725 -11.566 1.00 92.00 106 ARG A N 1
ATOM 747 C CA . ARG A 1 106 ? 14.924 7.283 -12.915 1.00 92.00 106 ARG A CA 1
ATOM 748 C C . ARG A 1 106 ? 13.731 6.629 -13.621 1.00 92.00 106 ARG A C 1
ATOM 750 O O . ARG A 1 106 ? 13.623 5.404 -13.617 1.00 92.00 106 ARG A O 1
ATOM 757 N N . PRO A 1 107 ? 12.829 7.430 -14.215 1.00 86.25 107 PRO A N 1
ATOM 758 C CA . PRO A 1 107 ? 11.587 6.928 -14.803 1.00 86.25 107 PRO A CA 1
ATOM 759 C C . PRO A 1 107 ? 11.767 6.288 -16.191 1.00 86.25 107 PRO A C 1
ATOM 761 O O . PRO A 1 107 ? 10.780 5.983 -16.858 1.00 86.25 107 PRO A O 1
ATOM 764 N N . ASP A 1 108 ? 13.001 6.100 -16.664 1.00 90.31 108 ASP A N 1
ATOM 765 C CA . ASP A 1 108 ? 13.269 5.460 -17.947 1.00 90.31 108 ASP A CA 1
ATOM 766 C C . ASP A 1 108 ? 13.176 3.928 -17.865 1.00 90.31 108 ASP A C 1
ATOM 768 O O . ASP A 1 108 ? 13.602 3.291 -16.901 1.00 90.31 108 ASP A O 1
ATOM 772 N N . ALA A 1 109 ? 12.647 3.317 -18.927 1.00 80.12 109 ALA A N 1
ATOM 773 C CA . ALA A 1 109 ? 12.479 1.866 -19.002 1.00 80.12 109 ALA A CA 1
ATOM 774 C C . ALA A 1 109 ? 13.816 1.099 -18.947 1.00 80.12 109 ALA A C 1
ATOM 776 O O . ALA A 1 109 ? 13.851 -0.045 -18.498 1.00 80.12 109 ALA A O 1
ATOM 777 N N . ALA A 1 110 ? 14.926 1.723 -19.360 1.00 85.94 110 ALA A N 1
ATOM 778 C CA . ALA A 1 110 ? 16.253 1.106 -19.322 1.00 85.94 110 ALA A CA 1
ATOM 779 C C . ALA A 1 110 ? 16.758 0.896 -17.881 1.00 85.94 110 ALA A C 1
ATOM 781 O O . ALA A 1 110 ? 17.476 -0.067 -17.602 1.00 85.94 110 ALA A O 1
ATOM 782 N N . SER A 1 111 ? 16.337 1.751 -16.948 1.00 85.50 111 SER A N 1
ATOM 783 C CA . SER A 1 111 ? 16.692 1.683 -15.532 1.00 85.50 111 SER A CA 1
ATOM 784 C C . SER A 1 111 ? 15.891 0.644 -14.745 1.00 85.50 111 SER A C 1
ATOM 786 O O . SER A 1 111 ? 16.277 0.331 -13.618 1.00 85.50 111 SER A O 1
ATOM 788 N N . ALA A 1 112 ? 14.840 0.045 -15.319 1.00 81.75 112 ALA A N 1
ATOM 789 C CA . ALA A 1 112 ? 14.011 -0.944 -14.627 1.00 81.75 112 ALA A CA 1
ATOM 790 C C . ALA A 1 112 ? 14.844 -2.126 -14.100 1.00 81.75 112 ALA A C 1
ATOM 792 O O . ALA A 1 112 ? 14.813 -2.421 -12.906 1.00 81.75 112 ALA A O 1
ATOM 793 N N . ASN A 1 113 ? 15.688 -2.727 -14.948 1.00 84.19 113 ASN A N 1
ATOM 794 C CA . ASN A 1 113 ? 16.574 -3.831 -14.552 1.00 84.19 113 ASN A CA 1
ATOM 795 C C . ASN A 1 113 ? 17.571 -3.431 -13.459 1.00 84.19 113 ASN A C 1
ATOM 797 O O . ASN A 1 113 ? 17.868 -4.218 -12.562 1.00 84.19 113 ASN A O 1
ATOM 801 N N . HIS A 1 114 ? 18.068 -2.195 -13.507 1.00 87.38 114 HIS A N 1
ATOM 802 C CA . HIS A 1 114 ? 18.944 -1.666 -12.468 1.00 87.38 114 HIS A CA 1
ATOM 803 C C . HIS A 1 114 ? 18.198 -1.509 -11.134 1.00 87.38 114 HIS A C 1
ATOM 805 O O . HIS A 1 114 ? 18.724 -1.860 -10.078 1.00 87.38 114 HIS A O 1
ATOM 811 N N . CYS A 1 115 ? 16.963 -1.008 -11.173 1.00 89.31 115 CYS A N 1
ATOM 812 C CA . CYS A 1 115 ? 16.145 -0.804 -9.985 1.00 89.31 115 CYS A CA 1
ATOM 813 C C . CYS A 1 115 ? 15.624 -2.117 -9.385 1.00 89.31 115 CYS A C 1
ATOM 815 O O . CYS A 1 115 ? 15.465 -2.179 -8.168 1.00 89.31 115 CYS A O 1
ATOM 817 N N . LEU A 1 116 ? 15.435 -3.186 -10.171 1.00 84.69 116 LEU A N 1
ATOM 818 C CA . LEU A 1 116 ? 15.034 -4.509 -9.661 1.00 84.69 116 LEU A CA 1
ATOM 819 C C . LEU A 1 116 ? 16.008 -5.063 -8.609 1.00 84.69 116 LEU A C 1
ATOM 821 O O . LEU A 1 116 ? 15.581 -5.738 -7.675 1.00 84.69 116 LEU A O 1
ATOM 825 N N . GLY A 1 117 ? 17.295 -4.699 -8.668 1.00 81.38 117 GLY A N 1
ATOM 826 C CA . GLY A 1 117 ? 18.268 -5.039 -7.622 1.00 81.38 117 GLY A CA 1
ATOM 827 C C . GLY A 1 117 ? 17.924 -4.474 -6.234 1.00 81.38 117 GLY A C 1
ATOM 828 O O . GLY A 1 117 ? 18.429 -4.962 -5.224 1.00 81.38 117 GLY A O 1
ATOM 829 N N . ALA A 1 118 ? 17.038 -3.476 -6.153 1.00 79.00 118 ALA A N 1
ATOM 830 C CA . ALA A 1 118 ? 16.512 -2.944 -4.899 1.00 79.00 118 ALA A CA 1
ATOM 831 C C . ALA A 1 118 ? 15.463 -3.857 -4.238 1.00 79.00 118 ALA A C 1
ATOM 833 O O . ALA A 1 118 ? 15.243 -3.729 -3.031 1.00 79.00 118 ALA A O 1
ATOM 834 N N . MET A 1 119 ? 14.848 -4.764 -5.010 1.00 75.69 119 MET A N 1
ATOM 835 C CA . MET A 1 119 ? 13.884 -5.761 -4.529 1.00 75.69 119 MET A CA 1
ATOM 836 C C . MET A 1 119 ? 14.564 -7.004 -3.943 1.00 75.69 119 MET A C 1
ATOM 838 O O . MET A 1 119 ? 13.939 -7.745 -3.184 1.00 75.69 119 MET A O 1
ATOM 842 N N . SER A 1 120 ? 15.845 -7.220 -4.251 1.00 66.44 120 SER A N 1
ATOM 843 C CA . SER A 1 120 ? 16.619 -8.326 -3.697 1.00 66.44 120 SER A CA 1
ATOM 844 C C . SER A 1 120 ? 16.708 -8.204 -2.171 1.00 66.44 120 SER A C 1
ATOM 846 O O . SER A 1 120 ? 17.039 -7.121 -1.664 1.00 66.44 120 SER A O 1
ATOM 848 N N . PRO A 1 121 ? 16.456 -9.289 -1.409 1.00 59.75 121 PRO A N 1
ATOM 849 C CA . PRO A 1 121 ? 16.752 -9.282 0.015 1.00 59.75 121 PRO A CA 1
ATOM 850 C C . PRO A 1 121 ? 18.233 -8.921 0.194 1.00 59.75 121 PRO A C 1
ATOM 852 O O . PRO A 1 121 ? 19.053 -9.304 -0.650 1.00 59.75 121 PRO A O 1
ATOM 855 N N . PRO A 1 122 ? 18.611 -8.179 1.254 1.00 56.78 122 PRO A N 1
ATOM 856 C CA . PRO A 1 122 ? 20.022 -8.042 1.573 1.00 56.78 122 PRO A CA 1
ATOM 857 C C . PRO A 1 122 ? 20.549 -9.466 1.698 1.00 56.78 122 PRO A C 1
ATOM 859 O O . PRO A 1 122 ? 20.045 -10.232 2.517 1.00 56.78 122 PRO A O 1
ATOM 862 N N . THR A 1 123 ? 21.484 -9.854 0.836 1.00 48.41 123 THR A N 1
ATOM 863 C CA . THR A 1 123 ? 22.137 -11.154 0.919 1.00 48.41 123 THR A CA 1
ATOM 864 C C . THR A 1 123 ? 22.913 -11.153 2.228 1.00 48.41 123 THR A C 1
ATOM 866 O O . THR A 1 123 ? 24.082 -10.772 2.273 1.00 48.41 123 THR A O 1
ATOM 869 N N . THR A 1 124 ? 22.249 -11.503 3.330 1.00 48.94 124 THR A N 1
ATOM 870 C CA . THR A 1 124 ? 22.919 -11.948 4.537 1.00 48.94 124 THR A CA 1
ATOM 871 C C . THR A 1 124 ? 23.736 -13.126 4.074 1.00 48.94 124 THR A C 1
ATOM 873 O O . THR A 1 124 ? 23.191 -14.138 3.635 1.00 48.94 124 THR A O 1
ATOM 876 N N . ASN A 1 125 ? 25.042 -12.923 4.058 1.00 44.31 125 ASN A N 1
ATOM 877 C CA . ASN A 1 125 ? 26.003 -13.946 3.749 1.00 44.31 125 ASN A CA 1
ATOM 878 C C . ASN A 1 125 ? 25.637 -15.199 4.563 1.00 44.31 125 ASN A C 1
ATOM 880 O O . ASN A 1 125 ? 25.787 -15.199 5.784 1.00 44.31 125 ASN A O 1
ATOM 884 N N . LEU A 1 126 ? 25.133 -16.244 3.897 1.00 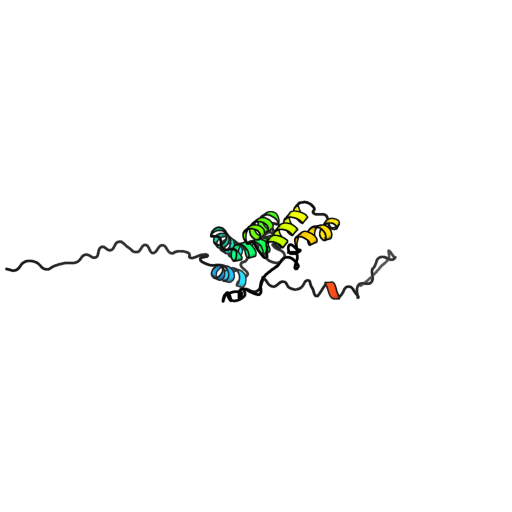45.84 126 LEU A N 1
ATOM 885 C CA . LEU A 1 126 ? 24.760 -17.515 4.530 1.00 45.84 126 LEU A CA 1
ATOM 886 C C . LEU A 1 126 ? 25.967 -18.213 5.194 1.00 45.84 126 LEU A C 1
ATOM 888 O O . LEU A 1 126 ? 25.790 -19.242 5.835 1.00 45.84 126 LEU A O 1
ATOM 892 N N . SER A 1 127 ? 27.186 -17.671 5.059 1.00 45.56 127 SER A N 1
ATOM 893 C CA . SER A 1 127 ? 28.393 -18.180 5.721 1.00 45.56 127 SER A CA 1
ATOM 894 C C . SER A 1 127 ? 28.709 -17.546 7.083 1.00 45.56 127 SER A C 1
ATOM 896 O O . SER A 1 127 ? 29.609 -18.026 7.767 1.00 45.56 127 SER A O 1
ATOM 898 N N . ALA A 1 128 ? 27.984 -16.515 7.529 1.00 45.66 128 ALA A N 1
ATOM 899 C CA . ALA A 1 128 ? 28.194 -15.937 8.857 1.00 45.66 128 ALA A CA 1
ATOM 900 C C . ALA A 1 128 ? 27.185 -16.510 9.867 1.00 45.66 128 ALA A C 1
ATOM 902 O O . ALA A 1 128 ? 26.142 -15.920 10.124 1.00 45.66 128 ALA A O 1
ATOM 903 N N . SER A 1 129 ? 27.522 -17.688 10.399 1.00 47.78 129 SER A N 1
ATOM 904 C CA . SER A 1 129 ? 27.095 -18.251 11.690 1.00 47.78 129 SER A CA 1
ATOM 905 C C . SER A 1 129 ? 25.716 -17.825 12.219 1.00 47.78 129 SER A C 1
ATOM 907 O O . SER A 1 129 ? 25.609 -16.876 12.995 1.00 47.78 129 SER A O 1
ATOM 909 N N . LEU A 1 130 ? 24.679 -18.611 11.920 1.00 43.44 130 LEU A N 1
ATOM 910 C CA . LEU A 1 130 ? 23.470 -18.652 12.746 1.00 43.44 130 LEU A CA 1
ATOM 911 C C . LEU A 1 130 ? 23.336 -20.043 13.381 1.00 43.44 130 LEU A C 1
ATOM 913 O O . LEU A 1 130 ? 23.319 -21.038 12.652 1.00 43.44 130 LEU A O 1
ATOM 917 N N . PRO A 1 131 ? 23.243 -20.144 14.722 1.00 41.00 131 PRO A N 1
ATOM 918 C CA . PRO A 1 131 ? 22.793 -21.367 15.362 1.00 41.00 131 PRO A CA 1
ATOM 919 C C . PRO A 1 131 ? 21.346 -21.657 14.945 1.00 41.00 131 PRO A C 1
ATOM 921 O O . PRO A 1 131 ? 20.542 -20.756 14.702 1.00 41.00 131 PRO A O 1
ATOM 924 N N . VAL A 1 132 ? 21.051 -22.948 14.843 1.00 49.53 132 VAL A N 1
ATOM 925 C CA . VAL A 1 132 ? 19.768 -23.530 14.452 1.00 49.53 132 VAL A CA 1
ATOM 926 C C . VAL A 1 132 ? 18.589 -22.868 15.181 1.00 49.53 132 VAL A C 1
ATOM 928 O O . VAL A 1 132 ? 18.530 -22.856 16.405 1.00 49.53 132 VAL A O 1
ATOM 931 N N . ALA A 1 133 ? 17.659 -22.355 14.372 1.00 43.00 133 ALA A N 1
ATOM 932 C CA . ALA A 1 133 ? 16.230 -22.149 14.612 1.00 43.00 133 ALA A CA 1
ATOM 933 C C . ALA A 1 133 ? 15.781 -21.779 16.042 1.00 43.00 133 ALA A C 1
ATOM 935 O O . ALA A 1 133 ? 15.478 -22.642 16.865 1.00 43.00 133 ALA A O 1
ATOM 936 N N . ALA A 1 134 ? 15.544 -20.484 16.275 1.00 39.50 134 ALA A N 1
ATOM 937 C CA . ALA A 1 134 ? 14.473 -20.091 17.188 1.00 39.50 134 ALA A CA 1
ATOM 938 C C . ALA A 1 134 ? 13.124 -20.378 16.497 1.00 39.50 134 ALA A C 1
ATOM 940 O O . ALA A 1 134 ? 12.974 -20.050 15.314 1.00 39.50 134 ALA A O 1
ATOM 941 N N . PRO A 1 135 ? 12.142 -20.995 17.176 1.00 40.00 135 PRO A N 1
ATOM 942 C CA . PRO A 1 135 ? 10.860 -21.289 16.560 1.00 40.00 135 PRO A CA 1
ATOM 943 C C . PRO A 1 135 ? 10.170 -19.968 16.222 1.00 40.00 135 PRO A C 1
ATOM 945 O O . PRO A 1 135 ? 9.938 -19.133 17.096 1.00 40.00 135 PRO A O 1
ATOM 948 N N . VAL A 1 136 ? 9.836 -19.786 14.943 1.00 44.19 136 VAL A N 1
ATOM 949 C CA . VAL A 1 136 ? 8.904 -18.747 14.505 1.00 44.19 136 VAL A CA 1
ATOM 950 C C . VAL A 1 136 ? 7.623 -18.957 15.305 1.00 44.19 136 VAL A C 1
ATOM 952 O O . VAL A 1 136 ? 6.915 -19.949 15.120 1.00 44.19 136 VAL A O 1
ATOM 955 N N . ALA A 1 137 ? 7.352 -18.052 16.246 1.00 35.97 137 ALA A N 1
ATOM 956 C CA . ALA A 1 137 ? 6.080 -18.017 16.940 1.00 35.97 137 ALA A CA 1
ATOM 957 C C . ALA A 1 137 ? 4.994 -17.910 15.866 1.00 35.97 137 ALA A C 1
ATOM 959 O O . ALA A 1 137 ? 4.966 -16.940 15.106 1.00 35.97 137 ALA A O 1
ATOM 960 N N . LYS A 1 138 ? 4.143 -18.937 15.767 1.00 40.75 138 LYS A N 1
ATOM 961 C CA . LYS A 1 138 ? 2.966 -18.936 14.899 1.00 40.75 138 LYS A CA 1
ATOM 962 C C . LYS A 1 138 ? 2.129 -17.714 15.265 1.00 40.75 138 LYS A C 1
ATOM 964 O O . LYS A 1 138 ? 1.387 -17.750 16.244 1.00 40.75 138 LYS A O 1
ATOM 969 N N . GLN A 1 139 ? 2.252 -16.627 14.509 1.00 42.62 139 GLN A N 1
ATOM 970 C CA . GLN A 1 139 ? 1.272 -15.558 14.589 1.00 42.62 139 GLN A CA 1
ATOM 971 C C . GLN A 1 139 ? -0.022 -16.134 14.023 1.00 42.62 139 GLN A C 1
ATOM 973 O O . GLN A 1 139 ? -0.169 -16.298 12.818 1.00 42.62 139 GLN A O 1
ATOM 978 N N . GLY A 1 140 ? -0.945 -16.495 14.914 1.00 37.78 140 GLY A N 1
ATOM 979 C CA . GLY A 1 140 ? -2.296 -16.948 14.590 1.00 37.78 140 GLY A CA 1
ATOM 980 C C . GLY A 1 140 ? -3.190 -15.824 14.064 1.00 37.78 140 GLY A C 1
ATOM 981 O O . GLY A 1 140 ? -4.351 -15.745 14.447 1.00 37.78 140 GLY A O 1
ATOM 982 N N . LYS A 1 141 ? -2.660 -14.933 13.222 1.00 47.91 141 LYS A N 1
ATOM 983 C CA . LYS A 1 141 ? -3.479 -14.034 12.413 1.00 47.91 141 LYS A CA 1
ATOM 984 C C . LYS A 1 141 ? -3.782 -14.770 11.118 1.00 47.91 141 LYS A C 1
ATOM 986 O O . LYS A 1 141 ? -2.867 -15.294 10.484 1.00 47.91 141 LYS A O 1
ATOM 991 N N . ARG A 1 142 ? -5.067 -14.858 10.758 1.00 38.53 142 ARG A N 1
ATOM 992 C CA . ARG A 1 142 ? -5.477 -15.351 9.437 1.00 38.53 142 ARG A CA 1
ATOM 993 C C . ARG A 1 142 ? -4.622 -14.619 8.397 1.00 38.53 142 ARG A C 1
ATOM 995 O O . ARG A 1 142 ? -4.523 -13.396 8.512 1.00 38.53 142 ARG A O 1
ATOM 1002 N N . PRO A 1 143 ? -3.978 -15.316 7.447 1.00 37.28 143 PRO A N 1
ATOM 1003 C CA . PRO A 1 143 ? -3.294 -14.628 6.370 1.00 37.28 143 PRO A CA 1
ATOM 1004 C C . PRO A 1 143 ? -4.356 -13.801 5.652 1.00 37.28 143 PRO A C 1
ATOM 1006 O O . PRO A 1 143 ? -5.257 -14.359 5.027 1.00 37.28 143 PRO A O 1
ATOM 1009 N N . ILE A 1 144 ? -4.303 -12.477 5.808 1.00 45.69 144 ILE A N 1
ATOM 1010 C CA . ILE A 1 144 ? -4.997 -11.602 4.873 1.00 45.69 144 ILE A CA 1
ATOM 1011 C C . ILE A 1 144 ? -4.266 -11.882 3.572 1.00 45.69 144 ILE A C 1
ATOM 1013 O O . ILE A 1 144 ? -3.047 -11.698 3.504 1.00 45.69 144 ILE A O 1
ATOM 1017 N N . ALA A 1 145 ? -4.977 -12.459 2.604 1.00 40.75 145 ALA A N 1
ATOM 1018 C CA . ALA A 1 145 ? -4.445 -12.594 1.266 1.00 40.75 145 ALA A CA 1
ATOM 1019 C C . ALA A 1 145 ? -3.875 -11.222 0.903 1.00 40.75 145 ALA A C 1
ATOM 1021 O O . ALA A 1 145 ? -4.569 -10.216 1.069 1.00 40.75 145 ALA A O 1
ATOM 1022 N N . LEU A 1 146 ? -2.609 -11.168 0.468 1.00 49.12 146 LEU A N 1
ATOM 1023 C CA . LEU A 1 146 ? -2.152 -10.009 -0.295 1.00 49.12 146 LEU A CA 1
ATOM 1024 C C . LEU A 1 146 ? -3.299 -9.649 -1.253 1.00 49.12 146 LEU A C 1
ATOM 1026 O O . LEU A 1 146 ? -3.885 -10.594 -1.805 1.00 49.12 146 LEU A O 1
ATOM 1030 N N . PRO A 1 147 ? -3.649 -8.356 -1.421 1.00 48.94 147 PRO A N 1
ATOM 1031 C CA . PRO A 1 147 ? -4.659 -7.973 -2.402 1.00 48.94 147 PRO A CA 1
ATOM 1032 C C . PRO A 1 147 ? -4.352 -8.761 -3.676 1.00 48.94 147 PRO A C 1
ATOM 1034 O O . PRO A 1 147 ? -3.171 -8.811 -4.042 1.00 48.94 147 PRO A O 1
ATOM 1037 N N . PRO A 1 148 ? -5.327 -9.505 -4.228 1.00 42.38 148 PRO A N 1
ATOM 1038 C CA . PRO A 1 148 ? -5.049 -10.578 -5.170 1.00 42.38 148 PRO A CA 1
ATOM 1039 C C . PRO A 1 148 ? -4.127 -10.058 -6.272 1.00 42.38 148 PRO A C 1
ATOM 1041 O O . PRO A 1 148 ? -4.527 -9.237 -7.091 1.00 42.38 148 PRO A O 1
ATOM 1044 N N . MET A 1 149 ? -2.867 -10.501 -6.261 1.00 43.50 149 MET A N 1
ATOM 1045 C CA . MET A 1 149 ? -1.954 -10.271 -7.373 1.00 43.50 149 MET A CA 1
ATOM 1046 C C . MET A 1 149 ? -2.379 -11.228 -8.480 1.00 43.50 149 MET A C 1
ATOM 1048 O O . MET A 1 149 ? -1.931 -12.367 -8.475 1.00 43.50 149 MET A O 1
ATOM 1052 N N . LEU A 1 150 ? -3.288 -10.807 -9.365 1.00 46.81 150 LEU A N 1
ATOM 1053 C CA . LEU A 1 150 ? -3.736 -11.570 -10.539 1.00 46.81 150 LEU A CA 1
ATOM 1054 C C . LEU A 1 150 ? -4.271 -10.600 -11.615 1.00 46.81 150 LEU A C 1
ATOM 1056 O O . LEU A 1 150 ? -4.901 -9.614 -11.230 1.00 46.81 150 LEU A O 1
ATOM 1060 N N . PRO A 1 151 ? -4.151 -10.855 -12.937 1.00 35.25 151 PRO A N 1
ATOM 1061 C CA . PRO A 1 151 ? -3.377 -11.861 -13.668 1.00 35.25 151 PRO A CA 1
ATOM 1062 C C . PRO A 1 151 ? -2.390 -11.166 -14.638 1.00 35.25 151 PRO A C 1
ATOM 1064 O O . PRO A 1 151 ? -2.758 -10.767 -15.741 1.00 35.25 151 PRO A O 1
ATOM 1067 N N . GLY A 1 152 ? -1.128 -10.993 -14.242 1.00 37.56 152 GLY A N 1
ATOM 1068 C CA . GLY A 1 152 ? -0.065 -10.485 -15.137 1.00 37.56 152 GLY A CA 1
ATOM 1069 C C . GLY A 1 152 ? 0.854 -11.592 -15.665 1.00 37.56 152 GLY A C 1
ATOM 1070 O O . GLY A 1 152 ? 1.596 -11.424 -16.627 1.00 37.56 152 GLY A O 1
ATOM 1071 N N . ASP A 1 153 ? 0.772 -12.748 -15.029 1.00 37.66 153 ASP A N 1
ATOM 1072 C CA . ASP A 1 153 ? 1.617 -13.921 -15.174 1.00 37.66 153 ASP A CA 1
ATOM 1073 C C . ASP A 1 153 ? 1.100 -14.897 -16.245 1.00 37.66 153 ASP A C 1
ATOM 1075 O O . ASP A 1 153 ? 1.881 -15.681 -16.781 1.00 37.66 153 ASP A O 1
ATOM 1079 N N . GLN A 1 154 ? -0.166 -14.781 -16.669 1.00 39.19 154 GLN A N 1
ATOM 1080 C CA . GLN A 1 154 ? -0.642 -15.458 -17.884 1.00 39.19 154 GLN A CA 1
ATOM 1081 C C . GLN A 1 154 ? -0.243 -14.725 -19.174 1.00 39.19 154 GLN A C 1
ATOM 1083 O O . GLN A 1 154 ? -0.041 -15.376 -20.192 1.00 39.19 154 GLN A O 1
ATOM 1088 N N . ALA A 1 155 ? -0.027 -13.406 -19.142 1.00 34.53 155 ALA A N 1
ATOM 1089 C CA . ALA A 1 155 ? 0.350 -12.654 -20.343 1.00 34.53 155 ALA A CA 1
ATOM 1090 C C . ALA A 1 155 ? 1.819 -12.864 -20.768 1.00 34.53 155 ALA A C 1
ATOM 1092 O O . ALA A 1 155 ? 2.166 -12.625 -21.922 1.00 34.53 155 ALA A O 1
ATOM 1093 N N . MET A 1 156 ? 2.694 -13.325 -19.864 1.00 38.38 156 MET A N 1
ATOM 1094 C CA . MET A 1 156 ? 4.114 -13.548 -20.178 1.00 38.38 156 MET A CA 1
ATOM 1095 C C . MET A 1 156 ? 4.406 -14.923 -20.798 1.00 38.38 156 MET A C 1
ATOM 1097 O O . MET A 1 156 ? 5.455 -15.086 -21.417 1.00 38.38 156 MET A O 1
ATOM 1101 N N . ASN A 1 157 ? 3.489 -15.893 -20.688 1.00 43.84 157 ASN A N 1
ATOM 1102 C CA . ASN A 1 157 ? 3.672 -17.232 -21.266 1.00 43.84 157 ASN A CA 1
ATOM 1103 C C . ASN A 1 157 ? 3.131 -17.371 -22.701 1.00 43.84 157 ASN A C 1
ATOM 1105 O O . ASN A 1 157 ? 3.521 -18.307 -23.396 1.00 43.84 157 ASN A O 1
ATOM 1109 N N . ASP A 1 158 ? 2.334 -16.414 -23.185 1.00 32.28 158 ASP A N 1
ATOM 1110 C CA . ASP A 1 158 ? 1.794 -16.418 -24.555 1.00 32.28 158 ASP A CA 1
ATOM 1111 C C . ASP A 1 158 ? 2.663 -15.638 -25.564 1.00 32.28 158 ASP A C 1
ATOM 1113 O O . ASP A 1 158 ? 2.331 -15.528 -26.747 1.00 32.28 158 ASP A O 1
ATOM 1117 N N . ALA A 1 159 ? 3.842 -15.162 -25.143 1.00 41.53 159 ALA A N 1
ATOM 1118 C CA . ALA A 1 159 ? 4.804 -14.467 -26.004 1.00 41.53 159 ALA A CA 1
ATOM 1119 C C . ALA A 1 159 ? 5.464 -15.362 -27.081 1.00 41.53 159 ALA A C 1
ATOM 1121 O O . ALA A 1 159 ? 6.269 -14.872 -27.868 1.00 41.53 159 ALA A O 1
ATOM 1122 N N . SER A 1 160 ? 5.118 -16.654 -27.163 1.00 44.09 160 SER A N 1
ATOM 1123 C CA . SER A 1 160 ? 5.515 -17.530 -28.283 1.00 44.09 160 SER A CA 1
ATOM 1124 C C . SER A 1 160 ? 4.544 -17.509 -29.474 1.00 44.09 160 SER A C 1
ATOM 1126 O O . SER A 1 160 ? 4.799 -18.204 -30.452 1.00 44.09 160 SER A O 1
ATOM 1128 N N . SER A 1 161 ? 3.466 -16.711 -29.429 1.00 39.25 161 SER A N 1
ATOM 1129 C CA . SER A 1 161 ? 2.475 -16.636 -30.524 1.00 39.25 161 SER A CA 1
ATOM 1130 C C . SER A 1 161 ? 2.378 -15.268 -31.208 1.00 39.25 161 SER A C 1
ATOM 1132 O O . SER A 1 161 ? 1.622 -15.119 -32.165 1.00 39.25 161 SER A O 1
ATOM 1134 N N . MET A 1 162 ? 3.126 -14.260 -30.751 1.00 39.19 162 MET A N 1
ATOM 1135 C CA . MET A 1 162 ? 3.222 -12.981 -31.456 1.00 39.19 162 MET A CA 1
ATOM 1136 C C . MET A 1 162 ? 4.451 -13.014 -32.357 1.00 39.19 162 MET A C 1
ATOM 1138 O O . MET A 1 162 ? 5.557 -12.667 -31.944 1.00 39.19 162 MET A O 1
ATOM 1142 N N . GLU A 1 163 ? 4.249 -13.451 -33.599 1.00 42.09 163 GLU A N 1
ATOM 1143 C CA . GLU A 1 163 ? 5.192 -13.142 -34.669 1.00 42.09 163 GLU A CA 1
ATOM 1144 C C . GLU A 1 163 ? 5.431 -11.620 -34.693 1.00 42.09 163 GLU A C 1
ATOM 1146 O O . GLU A 1 163 ? 4.475 -10.838 -34.621 1.00 42.09 163 GLU A O 1
ATOM 1151 N N . PRO A 1 164 ? 6.688 -11.156 -34.767 1.00 39.09 164 PRO A N 1
ATOM 1152 C CA . PRO A 1 164 ? 6.961 -9.738 -34.859 1.00 39.09 164 PRO A CA 1
ATOM 1153 C C . PRO A 1 164 ? 6.507 -9.237 -36.234 1.00 39.09 164 PRO A C 1
ATOM 1155 O O . PRO A 1 164 ? 7.176 -9.466 -37.238 1.00 39.09 164 PRO A O 1
ATOM 1158 N N . CYS A 1 165 ? 5.418 -8.465 -36.279 1.00 39.25 165 CYS A N 1
ATOM 1159 C CA . CYS A 1 165 ? 5.062 -7.614 -37.422 1.00 39.25 165 CYS A CA 1
ATOM 1160 C C . CYS A 1 165 ? 6.047 -6.432 -37.568 1.00 39.25 165 CYS A C 1
ATOM 1162 O O . CYS A 1 165 ? 5.652 -5.273 -37.654 1.00 39.25 165 CYS A O 1
ATOM 1164 N N . TRP A 1 166 ? 7.351 -6.709 -37.565 1.00 38.25 166 TRP A N 1
ATOM 1165 C CA . TRP A 1 166 ? 8.409 -5.792 -37.980 1.00 38.25 166 TRP A CA 1
ATOM 1166 C C . TRP A 1 166 ? 9.000 -6.330 -39.280 1.00 38.25 166 TRP A C 1
ATOM 1168 O O . TRP A 1 166 ? 10.094 -6.886 -39.316 1.00 38.25 166 TRP A O 1
ATOM 1178 N N . GLY A 1 167 ? 8.239 -6.202 -40.365 1.00 35.84 167 GLY A N 1
ATOM 1179 C CA . GLY A 1 167 ? 8.677 -6.687 -41.665 1.00 35.84 167 GLY A CA 1
ATOM 1180 C C . GLY A 1 167 ? 7.640 -6.502 -42.762 1.00 35.84 167 GLY A C 1
ATOM 1181 O O . GLY A 1 167 ? 6.904 -7.425 -43.068 1.00 35.84 167 GLY A O 1
ATOM 1182 N N . MET A 1 168 ? 7.701 -5.340 -43.414 1.00 39.25 168 MET A N 1
ATOM 1183 C CA . MET A 1 168 ? 7.120 -5.030 -44.728 1.00 39.25 168 MET A CA 1
ATOM 1184 C C . MET A 1 168 ? 5.625 -4.672 -44.815 1.00 39.25 168 MET A C 1
ATOM 1186 O O . MET A 1 168 ? 4.759 -5.209 -44.141 1.00 39.25 168 MET A O 1
ATOM 1190 N N . GLN A 1 169 ? 5.381 -3.777 -45.777 1.00 38.09 169 GLN A N 1
ATOM 1191 C CA . GLN A 1 169 ? 4.119 -3.479 -46.449 1.00 38.09 169 GLN A CA 1
ATOM 1192 C C . GLN A 1 169 ? 3.105 -2.560 -45.737 1.00 38.09 169 GLN A C 1
ATOM 1194 O O . GLN A 1 169 ? 2.095 -2.967 -45.171 1.00 38.09 169 GLN A O 1
ATOM 1199 N N . PHE A 1 170 ? 3.282 -1.257 -45.986 1.00 44.94 170 PHE A N 1
ATOM 1200 C CA . PHE A 1 170 ? 2.159 -0.446 -46.461 1.00 44.94 170 PHE A CA 1
ATOM 1201 C C . PHE A 1 170 ? 1.433 -1.218 -47.573 1.00 44.94 170 PHE A C 1
ATOM 1203 O O . PHE A 1 170 ? 1.985 -1.327 -48.664 1.00 44.94 170 PHE A O 1
ATOM 1210 N N . LEU A 1 171 ? 0.249 -1.768 -47.290 1.00 43.09 171 LEU A N 1
ATOM 1211 C CA . LEU A 1 171 ? -0.952 -1.784 -48.141 1.00 43.09 171 LEU A CA 1
ATOM 1212 C C . LEU A 1 171 ? -1.954 -2.840 -47.639 1.00 43.09 171 LEU A C 1
ATOM 1214 O O . LEU A 1 171 ? -1.754 -4.033 -47.805 1.00 43.09 171 LEU A O 1
ATOM 1218 N N . GLN A 1 172 ? -3.075 -2.311 -47.145 1.00 45.06 172 GLN A N 1
ATOM 1219 C CA . GLN A 1 172 ? -4.439 -2.844 -47.212 1.00 45.06 172 GLN A CA 1
ATOM 1220 C C . GLN A 1 172 ? -4.870 -4.067 -46.376 1.00 45.06 172 GLN A C 1
ATOM 1222 O O . GLN A 1 172 ? -4.356 -5.170 -46.479 1.00 45.06 172 GLN A O 1
ATOM 1227 N N . THR A 1 173 ? -6.008 -3.818 -45.710 1.00 42.81 173 THR A N 1
ATOM 1228 C CA . THR A 1 173 ? -7.156 -4.710 -45.464 1.00 42.81 173 THR A CA 1
ATOM 1229 C C . THR A 1 173 ? -6.995 -5.879 -44.492 1.00 42.81 173 THR A C 1
ATOM 1231 O O . THR A 1 173 ? -6.404 -6.897 -44.813 1.00 42.81 173 THR A O 1
ATOM 1234 N N . SER A 1 174 ? -7.716 -5.735 -43.374 1.00 43.56 174 SER A N 1
ATOM 1235 C CA . SER A 1 174 ? -8.454 -6.792 -42.670 1.00 43.56 174 SER A CA 1
ATOM 1236 C C . SER A 1 174 ? -7.651 -7.990 -42.153 1.00 43.56 174 SER A C 1
ATOM 1238 O O . SER A 1 174 ? -7.576 -9.013 -42.823 1.00 43.56 174 SER A O 1
ATOM 1240 N N . CYS A 1 175 ? -7.180 -7.922 -40.908 1.00 40.03 175 CYS A N 1
ATOM 1241 C CA . CYS A 1 175 ? -7.798 -8.568 -39.742 1.00 40.03 175 CYS A CA 1
ATOM 1242 C C . CYS A 1 175 ? -7.092 -8.095 -38.466 1.00 40.03 175 CYS A C 1
ATOM 1244 O O . CYS A 1 175 ? -5.884 -7.787 -38.556 1.00 40.03 175 CYS A O 1
#

Foldseek 3Di:
DDDDDDDDDDPPPDPPPVPPPPLAPDLVSLVVCVVVLVLVSSLVSLVVVVVVVQLVSLQLNLVCLCVACVVRPPGHHDLVSSLVSLVSSDDQSQLVSQLSVQCVVPVDPVCNVVSNVSNDDPPPPPPPDDDDDDDDDPPPDDPPPDPDPDDPPVVVVCVVPDDPPPDDDDDDDDD

Secondary structure (DSSP, 8-state):
------------------------SSHHHHHHHHHTT-HHHHHHHHHHHHHTT-HHHHHHHHHHHHH-TTTSTT----HHHHHHHHHHH-TTTHHHHHHHHHHHH--SGGGHHHHHTTTSPP---TTS---S--------------S---SSSSTTT-TTS-----S--------

Sequence (175 aa):
MKSMLSAICVSACLGASVGAATAAQSVDDAMAAYDNGDYSAAVEQLRIAAERGDKQAAQLVGFIYAIGEPTYPGVQGNAVEAAKWLAVSGGESRPAARFIVCMLARPDAASANHCLGAMSPPTTNLSASLPVAAPVAKQGKRPIALPPMLPGDQAMNDASSMEPCWGMQFLQTSC

pLDDT: mean 70.28, std 23.56, range [32.28, 97.19]